Protein AF-A0A3P9JRF1-F1 (afdb_monomer_lite)

InterPro domains:
  IPR001190 SRCR domain [PS50287] (90-145)
  IPR003884 Factor I / membrane attack complex [SM00057] (33-102)
  IPR036772 SRCR-like domain superfamily [SSF56487] (98-136)
  IPR048719 Complement factor I, KAZAL domain [PF21287] (52-80)
  IPR048722 Complement factor I, FIMAC N-terminal domain [PF21286] (30-50)

Sequence (145 aa):
MSTRRTSSSLLLLFLLILCSGAVSQDDLLTRASCGRVFCSPWQRCIDGVCSCKPPYMCPRDGVKAVCTRNHKRYLSYCQVTHAVRTQGCVKKFSSSIDKQTGVVKLFLPDGGEGEELLVCHGQWNMAAANVACREEHNDPGLESM

Organism: Oryzias latipes (NCBI:txid8090)

Structure (mmCIF, N/CA/C/O backbone):
data_AF-A0A3P9JRF1-F1
#
_entry.id   AF-A0A3P9JRF1-F1
#
loop_
_atom_site.group_PDB
_atom_site.id
_atom_site.type_symbol
_atom_site.label_atom_id
_atom_site.label_alt_id
_atom_site.label_comp_id
_atom_site.label_asym_id
_atom_site.label_entity_id
_atom_site.label_seq_id
_atom_site.pdbx_PDB_ins_code
_atom_site.Cartn_x
_atom_site.Cartn_y
_atom_site.Cartn_z
_atom_site.occupancy
_atom_site.B_iso_or_equiv
_atom_site.auth_seq_id
_atom_site.auth_comp_id
_atom_site.auth_asym_id
_atom_site.auth_atom_id
_atom_site.pdbx_PDB_model_num
ATOM 1 N N . MET A 1 1 ? 30.480 -66.142 30.442 1.00 38.59 1 MET A N 1
ATOM 2 C CA . MET A 1 1 ? 29.793 -64.846 30.647 1.00 38.59 1 MET A CA 1
ATOM 3 C C . MET A 1 1 ? 30.809 -63.727 30.472 1.00 38.59 1 MET A C 1
ATOM 5 O O . MET A 1 1 ? 31.578 -63.469 31.383 1.00 38.59 1 MET A O 1
ATOM 9 N N . SER A 1 2 ? 30.887 -63.141 29.275 1.00 35.09 2 SER A N 1
ATOM 10 C CA . SER A 1 2 ? 31.774 -62.006 28.985 1.00 35.09 2 SER A CA 1
ATOM 11 C C . SER A 1 2 ? 30.920 -60.741 28.966 1.00 35.09 2 SER A C 1
ATOM 13 O O . SER A 1 2 ? 30.217 -60.457 27.997 1.00 35.09 2 SER A O 1
ATOM 15 N N . THR A 1 3 ? 30.886 -60.040 30.094 1.00 41.72 3 THR A N 1
ATOM 16 C CA . THR A 1 3 ? 30.187 -58.767 30.261 1.00 41.72 3 THR A CA 1
ATOM 17 C C . THR A 1 3 ? 30.979 -57.680 29.536 1.00 41.72 3 THR A C 1
ATOM 19 O O . THR A 1 3 ? 31.989 -57.181 30.031 1.00 41.72 3 THR A O 1
ATOM 22 N N . ARG A 1 4 ? 30.536 -57.318 28.324 1.00 52.19 4 ARG A N 1
ATOM 23 C CA . ARG A 1 4 ? 31.056 -56.157 27.590 1.00 52.19 4 ARG A CA 1
ATOM 24 C C . ARG A 1 4 ? 30.774 -54.895 28.410 1.00 52.19 4 ARG A C 1
ATOM 26 O O . ARG A 1 4 ? 29.639 -54.435 28.466 1.00 52.19 4 ARG A O 1
ATOM 33 N N . ARG A 1 5 ? 31.813 -54.330 29.036 1.00 51.53 5 ARG A N 1
ATOM 34 C CA . ARG A 1 5 ? 31.815 -52.949 29.541 1.00 51.53 5 ARG A CA 1
ATOM 35 C C . ARG A 1 5 ? 31.660 -52.016 28.342 1.00 51.53 5 ARG A C 1
ATOM 37 O O . ARG A 1 5 ? 32.636 -51.678 27.679 1.00 51.53 5 ARG A O 1
ATOM 44 N N . THR A 1 6 ? 30.429 -51.629 28.037 1.00 52.41 6 THR A N 1
ATOM 45 C CA . THR A 1 6 ? 30.151 -50.498 27.154 1.00 52.41 6 THR A CA 1
ATOM 46 C C . THR A 1 6 ? 30.734 -49.255 27.813 1.00 52.41 6 THR A C 1
ATOM 48 O O . THR A 1 6 ? 30.266 -48.807 28.857 1.00 52.41 6 THR A O 1
ATOM 51 N N . SER A 1 7 ? 31.835 -48.771 27.242 1.00 58.56 7 SER A N 1
ATOM 52 C CA . SER A 1 7 ? 32.550 -47.577 27.675 1.00 58.56 7 SER A CA 1
ATOM 53 C C . SER A 1 7 ? 31.580 -46.397 27.767 1.00 58.56 7 SER A C 1
ATOM 55 O O . SER A 1 7 ? 30.970 -46.018 26.768 1.00 58.56 7 SER A O 1
ATOM 57 N N . SER A 1 8 ? 31.452 -45.819 28.966 1.00 59.62 8 SER A N 1
ATOM 58 C CA . SER A 1 8 ? 30.669 -44.603 29.254 1.00 59.62 8 SER A CA 1
ATOM 59 C C . SER A 1 8 ? 30.972 -43.468 28.257 1.00 59.62 8 SER A C 1
ATOM 61 O O . SER A 1 8 ? 30.084 -42.715 27.864 1.00 59.62 8 SER A O 1
ATOM 63 N N . SER A 1 9 ? 32.206 -43.434 27.737 1.00 62.09 9 SER A N 1
ATOM 64 C CA . SER A 1 9 ? 32.653 -42.501 26.696 1.00 62.09 9 SER A CA 1
ATOM 65 C C . SER A 1 9 ? 31.906 -42.641 25.364 1.00 62.09 9 SER A C 1
ATOM 67 O O . SER A 1 9 ? 31.634 -41.639 24.713 1.00 62.09 9 SER A O 1
ATOM 69 N N . LEU A 1 10 ? 31.543 -43.862 24.950 1.00 64.50 10 LEU A N 1
ATOM 70 C CA . LEU A 1 10 ? 30.757 -44.069 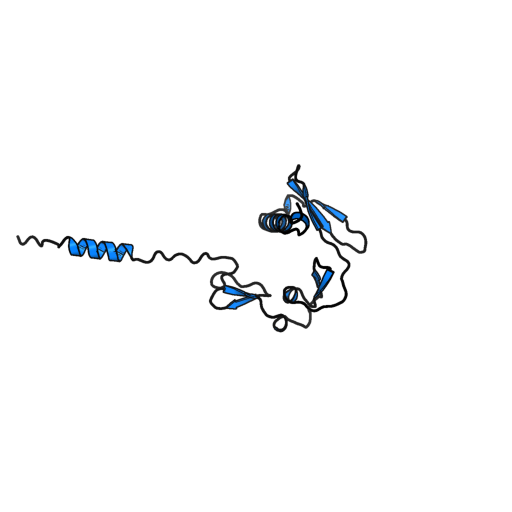23.728 1.00 64.50 10 LEU A CA 1
ATOM 71 C C . LEU A 1 10 ? 29.309 -43.598 23.908 1.00 64.50 10 LEU A C 1
ATOM 73 O O . LEU A 1 10 ? 28.747 -43.030 22.979 1.00 64.50 10 LEU A O 1
ATOM 77 N N . LEU A 1 11 ? 28.724 -43.773 25.098 1.00 66.88 11 LEU A N 1
ATOM 78 C CA . LEU A 1 11 ? 27.370 -43.293 25.395 1.00 66.88 11 LEU A CA 1
ATOM 79 C C . LEU A 1 11 ? 27.297 -41.755 25.370 1.00 66.88 11 LEU A C 1
ATOM 81 O O . LEU A 1 11 ? 26.358 -41.191 24.817 1.00 66.88 11 LEU A O 1
ATOM 85 N N . LEU A 1 12 ? 28.319 -41.087 25.918 1.00 64.88 12 LEU A N 1
ATOM 86 C CA . LEU A 1 12 ? 28.474 -39.628 25.887 1.00 64.88 12 LEU A CA 1
ATOM 87 C C . LEU A 1 12 ? 28.667 -39.089 24.462 1.00 64.88 12 LEU A C 1
ATOM 89 O O . LEU A 1 12 ? 28.042 -38.092 24.109 1.00 64.88 12 LEU A O 1
ATOM 93 N N . LEU A 1 13 ? 29.466 -39.759 23.622 1.00 67.19 13 LEU A N 1
ATOM 94 C CA . LEU A 1 13 ? 29.591 -39.391 22.206 1.00 67.19 13 LEU A CA 1
ATOM 95 C C . LEU A 1 13 ? 28.268 -39.563 21.444 1.00 67.19 13 LEU A C 1
ATOM 97 O O . LEU A 1 13 ? 27.895 -38.679 20.680 1.00 67.19 13 LEU A O 1
ATOM 101 N N . PHE A 1 14 ? 27.532 -40.656 21.671 1.00 66.94 14 PHE A N 1
ATOM 102 C CA . PHE A 1 14 ? 26.217 -40.860 21.053 1.00 66.94 14 PHE A CA 1
ATOM 103 C C . PHE A 1 14 ? 25.189 -39.802 21.495 1.00 66.94 14 PHE A C 1
ATOM 105 O O . PHE A 1 14 ? 24.427 -39.314 20.663 1.00 66.94 14 PHE A O 1
ATOM 112 N N . LEU A 1 15 ? 25.199 -39.393 22.769 1.00 63.72 15 LEU A N 1
ATOM 113 C CA . LEU A 1 15 ? 24.354 -38.305 23.281 1.00 63.72 15 LEU A CA 1
ATOM 114 C C . LEU A 1 15 ? 24.716 -36.942 22.670 1.00 63.72 15 LEU A C 1
ATOM 116 O O . LEU A 1 15 ? 23.818 -36.191 22.299 1.00 63.72 15 LEU A O 1
ATOM 120 N N . LEU A 1 16 ? 26.006 -36.632 22.496 1.00 65.31 16 LEU A N 1
ATOM 121 C CA . LEU A 1 16 ? 26.436 -35.395 21.831 1.00 65.31 16 LEU A CA 1
ATOM 122 C C . LEU A 1 16 ? 26.040 -35.362 20.349 1.00 65.31 16 LEU A C 1
ATOM 124 O O . LEU A 1 16 ? 25.642 -34.311 19.853 1.00 65.31 16 LEU A O 1
ATOM 128 N N . ILE A 1 17 ? 26.088 -36.498 19.647 1.00 65.94 17 ILE A N 1
ATOM 129 C CA . ILE A 1 17 ? 25.678 -36.581 18.236 1.00 65.94 17 ILE A CA 1
ATOM 130 C C . ILE A 1 17 ? 24.159 -36.379 18.091 1.00 65.94 17 ILE A C 1
ATOM 132 O O . ILE A 1 17 ? 23.727 -35.691 17.170 1.00 65.94 17 ILE A O 1
ATOM 136 N N . LEU A 1 18 ? 23.348 -36.899 19.020 1.00 60.31 18 LEU A N 1
ATOM 137 C CA . LEU A 1 18 ? 21.889 -36.712 19.016 1.00 60.31 18 LEU A CA 1
ATOM 138 C C . LEU A 1 18 ? 21.462 -35.285 19.409 1.00 60.31 18 LEU A C 1
ATOM 140 O O . LEU A 1 18 ? 20.513 -34.766 18.830 1.00 60.31 18 LEU A O 1
ATOM 144 N N . CYS A 1 19 ? 22.179 -34.621 20.323 1.00 59.59 19 CYS A N 1
ATOM 145 C CA . CYS A 1 19 ? 21.945 -33.206 20.658 1.00 59.59 19 CYS A CA 1
ATOM 146 C C . CYS A 1 19 ? 22.478 -32.226 19.597 1.00 59.59 19 CYS A C 1
ATOM 148 O O . CYS A 1 19 ? 22.089 -31.062 19.597 1.00 59.59 19 CYS A O 1
ATOM 150 N N . SER A 1 20 ? 23.365 -32.684 18.706 1.00 57.00 20 SER A N 1
ATOM 151 C CA . SER A 1 20 ? 23.853 -31.909 17.553 1.00 57.00 20 SER A CA 1
ATOM 152 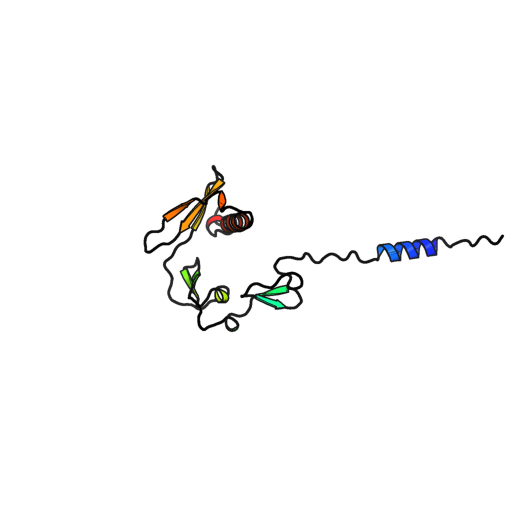C C . SER A 1 20 ? 22.991 -32.104 16.308 1.00 57.00 20 SER A C 1
ATOM 154 O O . SER A 1 20 ? 23.298 -31.534 15.260 1.00 57.00 20 SER A O 1
ATOM 156 N N . GLY A 1 21 ? 21.921 -32.905 16.406 1.00 55.81 21 GLY A N 1
ATOM 157 C CA . GLY A 1 21 ? 20.833 -32.860 15.445 1.00 55.81 21 GLY A CA 1
ATOM 158 C C . GLY A 1 21 ? 20.344 -31.424 15.413 1.00 55.81 21 GLY A C 1
ATOM 159 O O . GLY A 1 21 ? 19.735 -30.961 16.373 1.00 55.81 21 GLY A O 1
ATOM 160 N N . ALA A 1 22 ? 20.733 -30.711 14.358 1.00 53.59 22 ALA A N 1
ATOM 161 C CA . ALA A 1 22 ? 20.429 -29.314 14.161 1.00 53.59 22 ALA A CA 1
ATOM 162 C C . ALA A 1 22 ? 18.961 -29.089 14.519 1.00 53.59 22 ALA A C 1
ATOM 164 O O . ALA A 1 22 ? 18.069 -29.608 13.847 1.00 53.59 22 ALA A O 1
ATOM 165 N N . VAL A 1 23 ? 18.716 -28.313 15.578 1.00 51.97 23 VAL A N 1
ATOM 166 C CA . VAL A 1 23 ? 17.515 -27.491 15.627 1.00 51.97 23 VAL A CA 1
ATOM 167 C C . VAL A 1 23 ? 17.538 -26.754 14.296 1.00 51.97 23 VAL A C 1
ATOM 169 O O . VAL A 1 23 ? 18.369 -25.876 14.067 1.00 51.97 23 VAL A O 1
ATOM 172 N N . SER A 1 24 ? 16.722 -27.220 13.353 1.00 52.81 24 SER A N 1
ATOM 173 C CA . SER A 1 24 ? 16.353 -26.434 12.196 1.00 52.81 24 SER A CA 1
ATOM 174 C C . SER A 1 24 ? 15.609 -25.271 12.810 1.00 52.81 24 SER A C 1
ATOM 176 O O . SER A 1 24 ? 14.449 -25.388 13.192 1.00 52.81 24 SER A O 1
ATOM 178 N N . GLN A 1 25 ? 16.340 -24.194 13.067 1.00 48.94 25 GLN A N 1
ATOM 179 C CA . GLN A 1 25 ? 15.744 -22.901 13.270 1.00 48.94 25 GLN A CA 1
ATOM 180 C C . GLN A 1 25 ? 14.976 -22.680 11.979 1.00 48.94 25 GLN A C 1
ATOM 182 O O . GLN A 1 25 ? 15.580 -22.395 10.950 1.00 48.94 25 GLN A O 1
ATOM 187 N N . ASP A 1 26 ? 13.680 -22.993 12.007 1.00 52.38 26 ASP A N 1
ATOM 188 C CA . ASP A 1 26 ? 12.749 -22.588 10.977 1.00 52.38 26 ASP A CA 1
ATOM 189 C C . ASP A 1 26 ? 13.053 -21.107 10.771 1.00 52.38 26 ASP A C 1
ATOM 191 O O . ASP A 1 26 ? 12.806 -20.297 11.672 1.00 52.38 26 ASP A O 1
ATOM 195 N N . ASP A 1 27 ? 13.715 -20.767 9.660 1.00 63.72 27 ASP A N 1
ATOM 196 C CA . ASP A 1 27 ? 13.959 -19.381 9.281 1.00 63.72 27 ASP A CA 1
ATOM 197 C C . ASP A 1 27 ? 12.649 -18.649 9.531 1.00 63.72 27 ASP A C 1
ATOM 199 O O . ASP A 1 27 ? 11.618 -19.139 9.085 1.00 63.72 27 ASP A O 1
ATOM 203 N N . LEU A 1 28 ? 12.631 -17.555 10.298 1.00 71.19 28 LEU A N 1
ATOM 204 C CA . LEU A 1 28 ? 11.388 -16.856 10.641 1.00 71.19 28 LEU A CA 1
ATOM 205 C C . LEU A 1 28 ? 10.655 -16.469 9.344 1.00 71.19 28 LEU A C 1
ATOM 207 O O . LEU A 1 28 ? 10.936 -15.438 8.727 1.00 71.19 28 LEU A O 1
ATOM 211 N N . LEU A 1 29 ? 9.742 -17.335 8.894 1.00 79.81 29 LEU A N 1
ATOM 212 C CA . LEU A 1 29 ? 9.147 -17.258 7.569 1.00 79.81 29 LEU A CA 1
ATOM 213 C C . LEU A 1 29 ? 8.098 -16.157 7.604 1.00 79.81 29 LEU A C 1
ATOM 215 O O . LEU A 1 29 ? 6.994 -16.322 8.120 1.00 79.81 29 LEU A O 1
ATOM 219 N N . THR A 1 30 ? 8.450 -15.006 7.046 1.00 86.88 30 THR A N 1
ATOM 220 C CA . THR A 1 30 ? 7.540 -13.867 6.924 1.00 86.88 30 THR A CA 1
ATOM 221 C C . THR A 1 30 ? 6.949 -13.788 5.519 1.00 86.88 30 THR A C 1
ATOM 223 O O . THR A 1 30 ? 7.334 -14.522 4.607 1.00 86.88 30 THR A O 1
ATOM 226 N N . ARG A 1 31 ? 6.055 -12.816 5.295 1.00 84.88 31 ARG A N 1
ATOM 227 C CA . ARG A 1 31 ? 5.574 -12.455 3.950 1.00 84.88 31 ARG A CA 1
ATOM 228 C C . ARG A 1 31 ? 6.709 -12.083 2.980 1.00 84.88 31 ARG A C 1
ATOM 230 O O . ARG A 1 31 ? 6.491 -12.075 1.773 1.00 84.88 31 ARG A O 1
ATOM 237 N N . ALA A 1 32 ? 7.899 -11.761 3.487 1.00 87.56 32 ALA A N 1
ATOM 238 C CA . ALA A 1 32 ? 9.067 -11.490 2.663 1.00 87.56 32 ALA A CA 1
ATOM 239 C C . ALA A 1 32 ? 9.830 -12.760 2.244 1.00 87.56 32 ALA A C 1
ATOM 241 O O . ALA A 1 32 ? 10.738 -12.643 1.434 1.00 87.56 32 ALA A O 1
ATOM 242 N N . SER A 1 33 ? 9.495 -13.954 2.744 1.00 92.25 33 SER A N 1
ATOM 243 C CA . SER A 1 33 ? 10.158 -15.198 2.335 1.00 92.25 33 SER A CA 1
ATOM 244 C C . SER A 1 33 ? 9.512 -15.781 1.075 1.00 92.25 33 SER A C 1
ATOM 246 O O . SER A 1 33 ? 8.378 -16.273 1.109 1.00 92.25 33 SER A O 1
ATOM 248 N N . CYS A 1 34 ? 10.246 -15.763 -0.044 1.00 91.38 34 CYS A N 1
ATOM 249 C CA . CYS A 1 34 ? 9.751 -16.316 -1.309 1.00 91.38 34 CYS A CA 1
ATOM 250 C C . CYS A 1 34 ? 9.780 -17.846 -1.376 1.00 91.38 34 CYS A C 1
ATOM 252 O O . CYS A 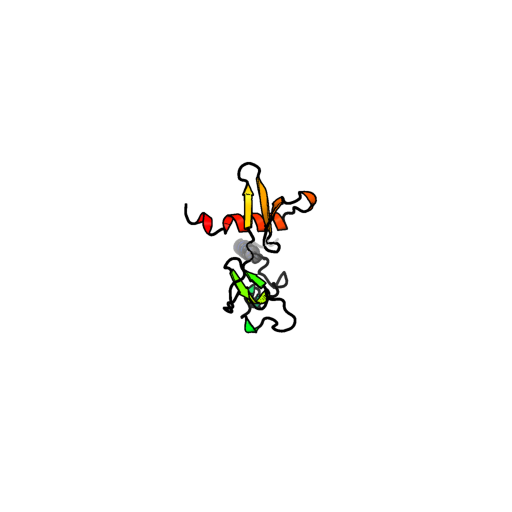1 34 ? 9.148 -18.419 -2.260 1.00 91.38 34 CYS A O 1
ATOM 254 N N . GLY A 1 35 ? 10.436 -18.512 -0.419 1.00 88.00 35 GLY A N 1
ATOM 255 C CA . GLY A 1 35 ? 10.326 -19.963 -0.246 1.00 88.00 35 GLY A CA 1
ATOM 256 C C . GLY A 1 35 ? 8.945 -20.412 0.248 1.00 88.00 35 GLY A C 1
ATOM 257 O O . GLY A 1 35 ? 8.610 -21.588 0.139 1.00 88.00 35 GLY A O 1
ATOM 258 N N . ARG A 1 36 ? 8.123 -19.484 0.769 1.00 88.75 36 ARG A N 1
ATOM 259 C CA . ARG A 1 36 ? 6.801 -19.783 1.340 1.00 88.75 36 ARG A CA 1
ATOM 260 C C . ARG A 1 36 ? 5.637 -19.127 0.604 1.00 88.75 36 ARG A C 1
ATOM 262 O O . ARG A 1 36 ? 4.596 -19.767 0.452 1.00 88.75 36 ARG A O 1
ATOM 269 N N . VAL A 1 37 ? 5.779 -17.864 0.201 1.00 92.50 37 VAL A N 1
ATOM 270 C CA . VAL A 1 37 ? 4.725 -17.084 -0.467 1.00 92.50 37 VAL A CA 1
ATOM 271 C C . VAL A 1 37 ? 5.274 -16.318 -1.663 1.00 92.50 37 VAL A C 1
ATOM 273 O O . VAL A 1 37 ? 6.431 -15.912 -1.681 1.00 92.50 37 VAL A O 1
ATOM 276 N N . PHE A 1 38 ? 4.435 -16.068 -2.666 1.00 94.81 38 PHE A N 1
ATOM 277 C CA . PHE A 1 38 ? 4.834 -15.219 -3.785 1.00 94.81 38 PHE A CA 1
ATOM 278 C C . PHE A 1 38 ? 5.068 -13.772 -3.332 1.00 94.81 38 PHE A C 1
ATOM 280 O O . PHE A 1 38 ? 4.276 -13.202 -2.576 1.00 94.81 38 PHE A O 1
ATOM 287 N N . CYS A 1 39 ? 6.143 -13.164 -3.838 1.00 93.12 39 CYS A N 1
ATOM 288 C CA . CYS A 1 39 ? 6.434 -11.755 -3.600 1.00 93.12 39 CYS A CA 1
ATOM 289 C C . CYS A 1 39 ? 5.350 -10.847 -4.193 1.00 93.12 39 CYS A C 1
ATOM 291 O O . CYS A 1 39 ? 4.720 -11.171 -5.202 1.00 93.12 39 CYS A O 1
ATOM 293 N N . SER A 1 40 ? 5.177 -9.664 -3.598 1.00 91.19 40 SER A N 1
ATOM 294 C CA . SER A 1 40 ? 4.253 -8.658 -4.130 1.00 91.19 40 SER A CA 1
ATOM 295 C C . SER A 1 40 ? 4.677 -8.212 -5.543 1.00 91.19 40 SER A C 1
ATOM 297 O O . SER A 1 40 ? 5.863 -8.273 -5.868 1.00 91.19 40 SER A O 1
ATOM 299 N N . PRO A 1 41 ? 3.763 -7.696 -6.387 1.00 88.75 41 PRO A N 1
ATOM 300 C CA . PRO A 1 41 ? 4.071 -7.351 -7.782 1.00 88.75 41 PRO A CA 1
ATOM 301 C C . PRO A 1 41 ? 5.272 -6.403 -7.982 1.00 88.75 41 PRO A C 1
ATOM 303 O O . PRO A 1 41 ? 6.019 -6.546 -8.954 1.00 88.75 41 PRO A O 1
ATOM 306 N N . TRP A 1 42 ? 5.499 -5.479 -7.041 1.00 88.50 42 TRP A N 1
ATOM 307 C CA . TRP A 1 42 ? 6.618 -4.519 -7.016 1.00 88.50 42 TRP A CA 1
ATOM 308 C C . TRP A 1 42 ? 7.925 -5.079 -6.420 1.00 88.50 42 TRP A C 1
ATOM 310 O O . TRP A 1 42 ? 8.903 -4.351 -6.258 1.00 88.50 42 TRP A O 1
ATOM 320 N N . GLN A 1 43 ? 7.967 -6.371 -6.093 1.00 91.75 43 GLN A N 1
ATOM 321 C CA . GLN A 1 43 ? 9.125 -7.066 -5.532 1.00 91.75 43 GLN A CA 1
ATOM 322 C C . GLN A 1 43 ? 9.548 -8.238 -6.425 1.00 91.75 43 GLN A C 1
ATOM 324 O O . GLN A 1 43 ? 8.757 -8.768 -7.208 1.00 91.75 43 GLN A O 1
ATOM 329 N N . ARG A 1 44 ? 10.814 -8.644 -6.316 1.00 92.38 44 ARG A N 1
ATOM 330 C CA . ARG A 1 44 ? 11.386 -9.856 -6.913 1.00 92.38 44 ARG A CA 1
ATOM 331 C C . ARG A 1 44 ? 12.044 -10.707 -5.828 1.00 92.38 44 ARG A C 1
ATOM 333 O O . ARG A 1 44 ? 12.525 -10.168 -4.838 1.00 92.38 44 ARG A O 1
ATOM 340 N N . CYS A 1 45 ? 12.068 -12.017 -6.032 1.00 95.12 45 CYS A N 1
ATOM 341 C CA . CYS A 1 45 ? 12.760 -12.954 -5.150 1.00 95.12 45 CYS A CA 1
ATOM 342 C C . CYS A 1 45 ? 14.266 -12.921 -5.452 1.00 95.12 45 CYS A C 1
ATOM 344 O O . CYS A 1 45 ? 14.661 -13.040 -6.613 1.00 95.12 45 CYS A O 1
ATOM 346 N N . ILE A 1 46 ? 15.082 -12.714 -4.423 1.00 94.69 46 ILE A N 1
ATOM 347 C CA . ILE A 1 46 ? 16.546 -12.759 -4.467 1.00 94.69 46 ILE A CA 1
ATOM 348 C C . ILE A 1 46 ? 16.976 -13.541 -3.232 1.00 94.69 46 ILE A C 1
ATOM 350 O O . ILE A 1 46 ? 16.598 -13.162 -2.128 1.00 94.69 46 ILE A O 1
ATOM 354 N N . ASP A 1 47 ? 17.703 -14.640 -3.420 1.00 92.88 47 ASP A N 1
ATOM 355 C CA . ASP A 1 47 ? 18.259 -15.447 -2.325 1.00 92.88 47 ASP A CA 1
ATOM 356 C C . ASP A 1 47 ? 17.228 -15.827 -1.241 1.00 92.88 47 ASP A C 1
ATOM 358 O O . ASP A 1 47 ? 17.485 -15.745 -0.046 1.00 92.88 47 ASP A O 1
ATOM 362 N N . GLY A 1 48 ? 16.011 -16.203 -1.655 1.00 90.88 48 GLY A N 1
ATOM 363 C CA . GLY A 1 48 ? 14.942 -16.607 -0.731 1.00 90.88 48 GLY A CA 1
ATOM 364 C C . GLY A 1 48 ? 14.162 -15.453 -0.082 1.00 90.88 48 GLY A C 1
ATOM 365 O O . GLY A 1 48 ? 13.171 -15.707 0.607 1.00 90.88 48 GLY A O 1
ATOM 366 N N . VAL A 1 49 ? 14.513 -14.193 -0.373 1.00 93.19 49 VAL A N 1
ATOM 367 C CA . VAL A 1 49 ? 13.869 -12.994 0.186 1.00 93.19 49 VAL A CA 1
ATOM 368 C C . VAL A 1 49 ? 13.286 -12.084 -0.906 1.00 93.19 49 VAL A C 1
ATOM 370 O O . VAL A 1 49 ? 13.863 -11.860 -1.969 1.00 93.19 49 VAL A O 1
ATOM 373 N N . CYS A 1 50 ? 12.110 -11.518 -0.650 1.00 93.31 50 CYS A N 1
ATOM 374 C CA . CYS A 1 50 ? 11.445 -10.548 -1.510 1.00 93.31 50 CYS A CA 1
ATOM 375 C C . CYS A 1 50 ? 12.083 -9.160 -1.371 1.00 93.31 50 CYS A C 1
ATOM 377 O O . CYS A 1 50 ? 11.898 -8.474 -0.367 1.00 93.31 50 CYS A O 1
ATOM 379 N N . SER A 1 51 ? 12.761 -8.709 -2.423 1.00 91.75 51 SER A N 1
ATOM 380 C CA . SER A 1 51 ? 13.400 -7.394 -2.513 1.00 91.75 51 SER A CA 1
ATOM 381 C C . SER A 1 51 ? 12.712 -6.498 -3.548 1.00 91.75 51 SER A C 1
ATOM 383 O O . SER A 1 51 ? 12.095 -6.986 -4.495 1.00 91.75 51 SER A O 1
ATOM 385 N N . CYS A 1 52 ? 12.776 -5.177 -3.376 1.00 89.81 52 CYS A N 1
ATOM 386 C CA . CYS A 1 52 ? 12.111 -4.214 -4.260 1.00 89.81 52 CYS A CA 1
ATOM 387 C C . CYS A 1 52 ? 12.671 -4.261 -5.692 1.00 89.81 52 CYS A C 1
ATOM 389 O O . CYS A 1 52 ? 13.883 -4.327 -5.910 1.00 89.81 52 CYS A O 1
ATOM 391 N N . LYS A 1 53 ? 11.782 -4.200 -6.690 1.00 89.38 53 LYS A N 1
ATOM 392 C CA . LYS A 1 53 ? 12.173 -4.061 -8.097 1.00 89.38 53 LYS A CA 1
ATOM 393 C C . LYS A 1 53 ? 12.507 -2.601 -8.417 1.00 89.38 53 LYS A C 1
ATOM 395 O O . LYS A 1 53 ? 11.747 -1.719 -8.024 1.00 89.38 53 LYS A O 1
ATOM 400 N N . PRO A 1 54 ? 13.549 -2.334 -9.221 1.00 87.50 54 PRO A N 1
ATOM 401 C CA . PRO A 1 54 ? 13.745 -1.025 -9.831 1.00 87.50 54 PRO A CA 1
ATOM 402 C C . PRO A 1 54 ? 12.530 -0.587 -10.676 1.00 87.50 54 PRO A C 1
ATOM 404 O O . PRO A 1 54 ? 11.896 -1.430 -11.317 1.00 87.50 54 PRO A O 1
ATOM 407 N N . PRO A 1 55 ? 12.231 0.723 -10.777 1.00 84.25 55 PRO A N 1
ATOM 408 C CA . PRO A 1 55 ? 11.013 1.228 -11.429 1.00 84.25 55 PRO A CA 1
ATOM 409 C C . PRO A 1 55 ? 10.884 0.866 -12.910 1.00 84.25 55 PRO A C 1
ATOM 411 O O . PRO A 1 55 ? 9.773 0.726 -13.422 1.00 84.25 55 PRO A O 1
ATOM 414 N N . TYR A 1 56 ? 12.005 0.720 -13.618 1.00 86.12 56 TYR A N 1
ATOM 415 C CA . TYR A 1 56 ? 12.009 0.357 -15.036 1.00 86.12 56 TYR A CA 1
ATOM 416 C C . TYR A 1 56 ? 11.582 -1.097 -15.286 1.00 86.12 56 TYR A C 1
ATOM 418 O O . TYR A 1 56 ? 11.264 -1.429 -16.421 1.00 86.12 56 TYR A O 1
ATOM 426 N N . MET A 1 57 ? 11.548 -1.944 -14.249 1.00 88.38 57 MET A N 1
ATOM 427 C CA . MET A 1 57 ? 11.054 -3.324 -14.329 1.00 88.38 57 MET A CA 1
ATOM 428 C C . MET A 1 57 ? 9.538 -3.433 -14.093 1.00 88.38 57 MET A C 1
ATOM 430 O O . MET A 1 57 ? 8.991 -4.534 -14.117 1.00 88.38 57 MET A O 1
ATOM 434 N N . CYS A 1 58 ? 8.853 -2.318 -13.827 1.00 87.50 58 CYS A N 1
ATOM 435 C CA . CYS A 1 58 ? 7.397 -2.286 -13.738 1.00 87.50 58 CYS A CA 1
ATOM 436 C C . CYS A 1 58 ? 6.761 -2.102 -15.129 1.00 87.50 58 CYS A C 1
ATOM 438 O O . CYS A 1 58 ? 7.334 -1.398 -15.966 1.00 87.50 58 CYS A O 1
ATOM 440 N N . PRO A 1 59 ? 5.553 -2.651 -15.364 1.00 87.75 59 PRO A N 1
ATOM 441 C CA . PRO A 1 59 ? 4.805 -2.420 -16.598 1.00 87.75 59 PRO A CA 1
ATOM 442 C C . PRO A 1 59 ? 4.566 -0.927 -16.858 1.00 87.75 59 PRO A C 1
ATOM 444 O O . PRO A 1 59 ? 4.269 -0.172 -15.924 1.00 87.75 59 PRO A O 1
ATOM 447 N N . ARG A 1 60 ? 4.695 -0.517 -18.126 1.00 84.19 60 ARG A N 1
ATOM 448 C CA . ARG A 1 60 ? 4.487 0.870 -18.576 1.00 84.19 60 ARG A CA 1
ATOM 449 C C . ARG A 1 60 ? 3.174 1.081 -19.321 1.00 84.19 60 ARG A C 1
ATOM 451 O O . ARG A 1 60 ? 2.594 2.155 -19.197 1.00 84.19 60 ARG A O 1
ATOM 458 N N . ASP A 1 61 ? 2.705 0.066 -20.035 1.00 87.19 61 ASP A N 1
ATOM 459 C CA . ASP A 1 61 ? 1.511 0.155 -20.871 1.00 87.19 61 ASP A CA 1
ATOM 460 C C . ASP A 1 61 ? 0.291 -0.435 -20.155 1.00 87.19 61 ASP A C 1
ATOM 462 O O . ASP A 1 61 ? 0.411 -1.364 -19.355 1.00 87.19 61 ASP A O 1
ATOM 466 N N . GLY A 1 62 ? -0.893 0.130 -20.414 1.00 85.62 62 GLY A N 1
ATOM 467 C CA . GLY A 1 62 ? -2.157 -0.338 -19.829 1.00 85.62 62 GLY A CA 1
ATOM 468 C C . GLY A 1 62 ? -2.314 -0.094 -18.320 1.00 85.62 62 GLY A C 1
ATOM 469 O O . GLY A 1 62 ? -3.201 -0.670 -17.695 1.00 85.62 62 GLY A O 1
ATOM 470 N N . VAL A 1 63 ? -1.469 0.745 -17.713 1.00 87.19 63 VAL A N 1
ATOM 471 C CA . VAL A 1 63 ? -1.487 1.034 -16.270 1.00 87.19 63 VAL A CA 1
ATOM 472 C C . VAL A 1 63 ? -2.151 2.374 -15.952 1.00 87.19 63 VAL A C 1
ATOM 474 O O . VAL A 1 63 ? -2.020 3.351 -16.687 1.00 87.19 63 VAL A O 1
ATOM 477 N N . LYS A 1 64 ? -2.858 2.436 -14.817 1.00 87.00 64 LYS A N 1
ATOM 478 C CA . LYS A 1 64 ? -3.483 3.666 -14.315 1.00 87.00 64 LYS A CA 1
ATOM 479 C C . LYS A 1 64 ? -2.514 4.433 -13.416 1.00 87.00 64 LYS A C 1
ATOM 481 O O . LYS A 1 64 ? -1.973 3.870 -12.463 1.00 87.00 64 LYS A O 1
ATOM 486 N N . ALA A 1 65 ? -2.372 5.730 -13.681 1.00 85.81 65 ALA A N 1
ATOM 487 C CA . ALA A 1 65 ? -1.613 6.634 -12.826 1.00 85.81 65 ALA A CA 1
ATOM 488 C C . ALA A 1 65 ? -2.215 6.716 -11.418 1.00 85.81 65 ALA A C 1
ATOM 490 O O . ALA A 1 65 ? -3.437 6.740 -11.249 1.00 85.81 65 ALA A O 1
ATOM 491 N N . VAL A 1 66 ? -1.348 6.806 -10.413 1.00 85.44 66 VAL A N 1
ATOM 492 C CA . VAL A 1 66 ? -1.731 6.827 -8.996 1.00 85.44 66 VAL A CA 1
ATOM 493 C C . VAL A 1 66 ? -1.158 8.048 -8.282 1.00 85.44 66 VAL A C 1
ATOM 495 O O . VAL A 1 66 ? -0.164 8.633 -8.713 1.00 85.44 66 VAL A O 1
ATOM 498 N N . CYS A 1 67 ? -1.807 8.428 -7.186 1.00 82.88 67 CYS A N 1
ATOM 499 C CA . CYS A 1 67 ? -1.424 9.530 -6.310 1.00 82.88 67 CYS A CA 1
ATOM 500 C C . CYS A 1 67 ? -0.935 8.970 -4.972 1.00 82.88 67 CYS A C 1
ATOM 502 O O . CYS A 1 67 ? -1.506 8.003 -4.470 1.00 82.88 67 CYS A O 1
ATOM 504 N N . THR A 1 68 ? 0.101 9.573 -4.394 1.00 81.62 68 THR A N 1
ATOM 505 C CA . THR A 1 68 ? 0.569 9.250 -3.042 1.00 81.62 68 THR A CA 1
ATOM 506 C C . THR A 1 68 ? 0.193 10.337 -2.048 1.00 81.62 68 THR A C 1
ATOM 508 O O . THR A 1 68 ? -0.108 11.467 -2.428 1.00 81.62 68 THR A O 1
ATOM 511 N N . ARG A 1 69 ? 0.300 10.013 -0.754 1.00 77.38 69 ARG A N 1
ATOM 512 C CA . ARG A 1 69 ? 0.038 10.940 0.357 1.00 77.38 69 ARG A CA 1
ATOM 513 C C . ARG A 1 69 ? 0.863 12.230 0.294 1.00 77.38 69 ARG A C 1
ATOM 515 O O . ARG A 1 69 ? 0.391 13.284 0.691 1.00 77.38 69 ARG A O 1
ATOM 522 N N . ASN A 1 70 ? 2.059 12.172 -0.292 1.00 76.81 70 ASN A N 1
ATOM 523 C CA . ASN A 1 70 ? 2.941 13.331 -0.465 1.00 76.81 70 ASN A CA 1
ATOM 524 C C . ASN A 1 70 ? 2.587 14.176 -1.701 1.00 76.81 70 ASN A C 1
ATOM 526 O O . ASN A 1 70 ? 3.449 14.879 -2.227 1.00 76.81 70 ASN A O 1
ATOM 530 N N . HIS A 1 71 ? 1.354 14.056 -2.202 1.00 78.00 71 HIS A N 1
ATOM 531 C CA . HIS A 1 71 ? 0.850 14.717 -3.407 1.00 78.00 71 HIS A CA 1
ATOM 532 C C . HIS A 1 71 ? 1.691 14.421 -4.657 1.00 78.00 71 HIS A C 1
ATOM 534 O O . HIS A 1 71 ? 1.694 15.197 -5.610 1.00 78.00 71 HIS A O 1
ATOM 540 N N . LYS A 1 72 ? 2.419 13.296 -4.674 1.00 79.44 72 LYS A N 1
ATOM 541 C CA . LYS A 1 72 ? 3.243 12.890 -5.818 1.00 79.44 72 LYS A CA 1
ATOM 542 C C . LYS A 1 72 ? 2.458 11.936 -6.699 1.00 79.44 72 LYS A C 1
ATOM 544 O O . LYS A 1 72 ? 1.862 10.972 -6.215 1.00 79.44 72 LYS A O 1
ATOM 549 N N . ARG A 1 73 ? 2.507 12.182 -8.003 1.00 80.81 73 ARG A N 1
ATOM 550 C CA . ARG A 1 73 ? 1.881 11.328 -9.006 1.00 80.81 73 ARG A CA 1
ATOM 551 C C . ARG A 1 73 ? 2.903 10.378 -9.623 1.00 80.81 73 ARG A C 1
ATOM 553 O O . ARG A 1 73 ? 3.990 10.797 -10.008 1.00 80.81 73 ARG A O 1
ATOM 560 N N . TYR A 1 74 ? 2.520 9.111 -9.735 1.00 81.62 74 TYR A N 1
ATOM 561 C CA . TYR A 1 74 ? 3.315 8.041 -10.334 1.00 81.62 74 TYR A CA 1
ATOM 562 C C . TYR A 1 74 ? 2.565 7.438 -11.519 1.00 81.62 74 TYR A C 1
ATOM 564 O O . TYR A 1 74 ? 1.331 7.437 -11.547 1.00 81.62 74 TYR A O 1
ATOM 572 N N . LEU A 1 75 ? 3.310 6.902 -12.488 1.00 83.62 75 LEU A N 1
ATOM 573 C CA . LEU A 1 75 ? 2.736 6.272 -13.680 1.00 83.62 75 LEU A CA 1
ATOM 574 C C . LEU A 1 75 ? 1.892 5.041 -13.322 1.00 83.62 75 LEU A C 1
ATOM 576 O O . LEU A 1 75 ? 0.866 4.803 -13.949 1.00 83.62 75 LEU A O 1
ATOM 580 N N . SER A 1 76 ? 2.301 4.273 -12.309 1.00 86.19 76 SER A N 1
ATOM 581 C CA . SER A 1 76 ? 1.574 3.088 -11.853 1.00 86.19 76 SER A CA 1
ATOM 582 C C . SER A 1 76 ? 1.821 2.788 -10.378 1.00 86.19 76 SER A C 1
ATOM 584 O O . SER A 1 76 ? 2.804 3.245 -9.793 1.00 86.19 76 SER A O 1
ATOM 586 N N . TYR A 1 77 ? 0.947 1.968 -9.784 1.00 85.56 77 TYR A N 1
ATOM 587 C CA . TYR A 1 77 ? 1.083 1.510 -8.397 1.00 85.56 77 TYR A CA 1
ATOM 588 C C . TYR A 1 77 ? 2.399 0.757 -8.141 1.00 85.56 77 TYR A C 1
ATOM 590 O O . TYR A 1 77 ? 3.019 0.932 -7.098 1.00 85.56 77 TYR A O 1
ATOM 598 N N . CYS A 1 78 ? 2.881 -0.014 -9.123 1.00 85.81 78 CYS A N 1
ATOM 599 C CA . CYS A 1 78 ? 4.150 -0.744 -9.026 1.00 85.81 78 CYS A CA 1
ATOM 600 C C . CYS A 1 78 ? 5.354 0.192 -8.827 1.00 85.81 78 CYS A C 1
ATOM 602 O O . CYS A 1 78 ? 6.314 -0.172 -8.157 1.00 85.81 78 CYS A O 1
ATOM 604 N N . GLN A 1 79 ? 5.291 1.406 -9.382 1.00 82.38 79 GLN A N 1
ATOM 605 C CA . GLN A 1 79 ? 6.380 2.378 -9.329 1.00 82.38 79 GLN A CA 1
ATOM 606 C C . GLN A 1 79 ? 6.302 3.323 -8.130 1.00 82.38 79 GLN A C 1
ATOM 608 O O . GLN A 1 79 ? 7.193 4.148 -7.970 1.00 82.38 79 GLN A O 1
ATOM 613 N N . VAL A 1 80 ? 5.281 3.230 -7.271 1.00 76.38 80 VAL A N 1
ATOM 614 C CA . VAL A 1 80 ? 5.114 4.137 -6.116 1.00 76.38 80 VAL A CA 1
ATOM 615 C C . VAL A 1 80 ? 6.336 4.129 -5.187 1.00 76.38 80 VAL A C 1
ATOM 617 O O . VAL A 1 80 ? 6.641 5.136 -4.549 1.00 76.38 80 VAL A O 1
ATOM 620 N N . THR A 1 81 ? 7.099 3.036 -5.181 1.00 65.19 81 THR A N 1
ATOM 621 C CA . THR A 1 81 ? 8.349 2.891 -4.426 1.00 65.19 81 THR A CA 1
ATOM 622 C C . THR A 1 81 ? 9.537 3.661 -5.017 1.00 65.19 81 THR A C 1
ATOM 624 O O . THR A 1 81 ? 10.540 3.840 -4.331 1.00 65.19 81 THR A O 1
ATOM 627 N N . HIS A 1 82 ? 9.452 4.157 -6.257 1.00 57.50 82 HIS A N 1
ATOM 628 C CA . HIS A 1 82 ? 10.569 4.784 -6.962 1.00 57.50 82 HIS A CA 1
ATOM 629 C C . HIS A 1 82 ? 10.111 5.967 -7.841 1.00 57.50 82 HIS A C 1
ATOM 631 O O . HIS A 1 82 ? 9.360 5.826 -8.801 1.00 57.50 82 HIS A O 1
ATOM 637 N N . ALA A 1 83 ? 10.550 7.171 -7.472 1.00 52.84 83 ALA A N 1
ATOM 638 C CA . ALA A 1 83 ? 9.995 8.449 -7.920 1.00 52.84 83 ALA A CA 1
ATOM 639 C C . ALA A 1 83 ? 10.131 8.748 -9.427 1.00 52.84 83 ALA A C 1
ATOM 641 O O . ALA A 1 83 ? 11.236 8.804 -9.960 1.00 52.84 83 ALA A O 1
ATOM 642 N N . VAL A 1 84 ? 9.011 9.112 -10.061 1.00 50.44 84 VAL A N 1
ATOM 643 C CA . VAL A 1 84 ? 8.964 10.012 -11.226 1.00 50.44 84 VAL A CA 1
ATOM 644 C C . VAL A 1 84 ? 8.242 11.281 -10.777 1.00 50.44 84 VAL A C 1
ATOM 646 O O . VAL A 1 84 ? 7.139 11.220 -10.242 1.00 50.44 84 VAL A O 1
ATOM 649 N N . ARG A 1 85 ? 8.884 12.444 -10.9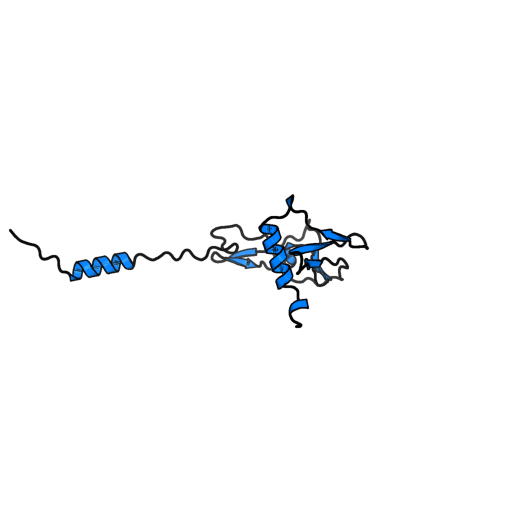30 1.00 52.59 85 ARG A N 1
ATOM 650 C CA . ARG A 1 85 ? 8.306 13.740 -10.549 1.00 52.59 85 ARG A CA 1
ATOM 651 C C . ARG A 1 85 ? 7.368 14.220 -11.655 1.00 52.59 85 ARG A C 1
ATOM 653 O O . ARG A 1 85 ? 7.833 14.680 -12.690 1.00 52.59 85 ARG A O 1
ATOM 660 N N . THR A 1 86 ? 6.064 14.146 -11.423 1.00 54.31 86 THR A N 1
ATOM 661 C CA . THR A 1 86 ? 5.061 14.860 -12.230 1.00 54.31 86 THR A CA 1
ATOM 662 C C . THR A 1 86 ? 4.165 15.695 -11.319 1.00 54.31 86 THR A C 1
ATOM 664 O O . THR A 1 86 ? 4.125 15.449 -10.111 1.00 54.31 86 THR A O 1
ATOM 667 N N . GLN A 1 87 ? 3.534 16.729 -11.889 1.00 58.09 87 GLN A N 1
ATOM 668 C CA . GLN A 1 87 ? 2.717 17.722 -11.178 1.00 58.09 87 GLN A CA 1
ATOM 669 C C . GLN A 1 87 ? 1.715 17.079 -10.204 1.00 58.09 87 GLN A C 1
ATOM 671 O O . GLN A 1 87 ? 1.200 15.983 -10.446 1.00 58.09 87 GLN A O 1
ATOM 676 N N . GLY A 1 88 ? 1.494 17.774 -9.085 1.00 62.16 88 GLY A N 1
ATOM 677 C CA . GLY A 1 88 ? 0.858 17.225 -7.894 1.00 62.16 88 GLY A CA 1
ATOM 678 C C . GLY A 1 88 ? -0.598 16.794 -8.074 1.00 62.16 88 GLY A C 1
ATOM 679 O O . GLY A 1 88 ? -1.307 17.251 -8.966 1.00 62.16 88 GLY A O 1
ATOM 680 N N . CYS A 1 89 ? -1.040 15.888 -7.206 1.00 73.31 89 CYS A N 1
ATOM 681 C CA . CYS A 1 89 ? -2.424 15.423 -7.119 1.00 73.31 89 CYS A CA 1
ATOM 682 C C . CYS A 1 89 ? -3.104 15.991 -5.863 1.00 73.31 89 CYS A C 1
ATOM 684 O O . CYS A 1 89 ? -2.470 16.078 -4.821 1.00 73.31 89 CYS A O 1
ATOM 686 N N . VAL A 1 90 ? -4.388 16.363 -5.958 1.00 66.19 90 VAL A N 1
ATOM 687 C CA . VAL A 1 90 ? -5.114 17.161 -4.934 1.00 66.19 90 VAL A CA 1
ATOM 688 C C . VAL A 1 90 ? -6.030 16.302 -4.037 1.00 66.19 90 VAL A C 1
ATOM 690 O O . VAL A 1 90 ? -6.849 16.810 -3.284 1.00 66.19 90 VAL A O 1
ATOM 693 N N . LYS A 1 91 ? -5.928 14.970 -4.097 1.00 68.94 91 LYS A N 1
ATOM 694 C CA . LYS A 1 91 ? -6.823 14.071 -3.350 1.00 68.94 91 LYS A CA 1
ATOM 695 C C . LYS A 1 91 ? -6.204 13.677 -2.008 1.00 68.94 91 LYS A C 1
ATOM 697 O O . LYS A 1 91 ? -5.238 12.917 -1.989 1.00 68.94 91 LYS A O 1
ATOM 702 N N . LYS A 1 92 ? -6.767 14.178 -0.903 1.00 73.19 92 LYS A N 1
ATOM 703 C CA . LYS A 1 92 ? -6.323 13.878 0.467 1.00 73.19 92 LYS A CA 1
ATOM 704 C C . LYS A 1 92 ? -7.158 12.739 1.054 1.00 73.19 92 LYS A C 1
ATOM 706 O O . LYS A 1 92 ? -8.364 12.876 1.192 1.00 73.19 92 LYS A O 1
ATOM 711 N N . PHE A 1 93 ? -6.506 11.629 1.377 1.00 84.94 93 PHE A N 1
ATOM 712 C CA . PHE A 1 93 ? -7.052 10.569 2.225 1.00 84.94 93 PHE A CA 1
ATOM 713 C C . PHE A 1 93 ? -6.471 10.735 3.630 1.00 84.94 93 PHE A C 1
ATOM 715 O O . PHE A 1 93 ? -5.275 11.013 3.760 1.00 84.94 93 PHE A O 1
ATOM 722 N N . SER A 1 94 ? -7.284 10.541 4.663 1.00 84.75 94 SER A N 1
ATOM 723 C CA . SER A 1 94 ? -6.800 10.416 6.040 1.00 84.75 94 SER A CA 1
ATOM 724 C C . SER A 1 94 ? -7.599 9.373 6.803 1.00 84.75 94 SER A C 1
ATOM 726 O O . SER A 1 94 ? -8.781 9.173 6.542 1.00 84.75 94 SER A O 1
ATOM 728 N N . SER A 1 95 ? -6.951 8.728 7.761 1.00 87.75 95 SER A N 1
ATOM 729 C CA . SER A 1 95 ? -7.580 7.816 8.709 1.00 87.75 95 SER A CA 1
ATOM 730 C C . SER A 1 95 ? -7.185 8.225 10.115 1.00 87.75 95 SER A C 1
ATOM 732 O O . SER A 1 95 ? -6.042 8.624 10.322 1.00 87.75 95 SER A O 1
ATOM 734 N N . SER A 1 96 ? -8.100 8.104 11.066 1.00 89.06 96 SER A N 1
ATOM 735 C CA . SER A 1 96 ? -7.812 8.327 12.479 1.00 89.06 96 SER A CA 1
ATOM 736 C C . SER A 1 96 ? -8.593 7.352 13.345 1.00 89.06 96 SER A C 1
ATOM 738 O O . SER A 1 96 ? -9.677 6.886 12.974 1.00 89.06 96 SER A O 1
ATOM 740 N N . ILE A 1 97 ? -8.028 7.028 14.504 1.00 90.12 97 ILE A N 1
ATOM 741 C CA . ILE A 1 97 ? -8.693 6.205 15.510 1.00 90.12 97 ILE A CA 1
ATOM 742 C C . ILE A 1 97 ? -9.086 7.100 16.682 1.00 90.12 97 ILE A C 1
ATOM 744 O O . ILE A 1 97 ? -8.257 7.761 17.306 1.00 90.12 97 ILE A O 1
ATOM 748 N N . ASP A 1 98 ? -10.377 7.128 16.993 1.00 89.00 98 ASP A N 1
ATOM 749 C CA . ASP A 1 98 ? -10.883 7.863 18.142 1.00 89.00 98 ASP A CA 1
ATOM 750 C C . ASP A 1 98 ? -10.383 7.208 19.443 1.00 89.00 98 ASP A C 1
ATOM 752 O O . ASP A 1 98 ? -10.721 6.065 19.746 1.00 89.00 98 ASP A O 1
ATOM 756 N N . LYS A 1 99 ? -9.564 7.924 20.224 1.00 87.38 99 LYS A N 1
ATOM 757 C CA . LYS A 1 99 ? -8.904 7.369 21.422 1.00 87.38 99 LYS A CA 1
ATOM 758 C C . LYS A 1 99 ? -9.869 6.994 22.550 1.00 87.38 99 LYS A C 1
ATOM 760 O O . LYS A 1 99 ? -9.489 6.226 23.427 1.00 87.38 99 LYS A O 1
ATOM 765 N N . GLN A 1 100 ? -11.080 7.551 22.562 1.00 88.56 100 GLN A N 1
ATOM 766 C CA . GLN A 1 100 ? -12.060 7.302 23.622 1.00 88.56 100 GLN A CA 1
ATOM 767 C C . GLN A 1 100 ? -12.960 6.118 23.282 1.00 88.56 100 GLN A C 1
ATOM 769 O O . GLN A 1 100 ? -13.273 5.304 24.146 1.00 88.56 100 GLN A O 1
ATOM 774 N N . THR A 1 101 ? -13.375 6.024 22.020 1.00 89.56 101 THR A N 1
ATOM 775 C CA . THR A 1 101 ? -14.346 5.019 21.566 1.00 89.56 101 THR A CA 1
ATOM 776 C C . THR A 1 101 ? -13.704 3.845 20.829 1.00 89.56 101 THR A C 1
ATOM 778 O O . THR A 1 101 ? -14.333 2.801 20.675 1.00 89.56 101 THR A O 1
ATOM 781 N N . GLY A 1 102 ? -12.461 3.992 20.363 1.00 86.38 102 GLY A N 1
ATOM 782 C CA . GLY A 1 102 ? -11.762 3.013 19.528 1.00 86.38 102 GLY A CA 1
ATOM 783 C C . GLY A 1 102 ? -12.301 2.921 18.096 1.00 86.38 102 GLY A C 1
ATOM 784 O O . GLY A 1 102 ? -11.920 2.016 17.354 1.00 86.38 102 GLY A O 1
ATOM 785 N N . VAL A 1 103 ? -13.203 3.824 17.699 1.00 91.06 103 VAL A N 1
ATOM 786 C CA . VAL A 1 103 ? -13.841 3.801 16.380 1.00 91.06 103 VAL A CA 1
ATOM 787 C C . VAL A 1 103 ? -12.906 4.394 15.327 1.00 91.06 103 VAL A C 1
ATOM 789 O O . VAL A 1 103 ? -12.302 5.447 15.530 1.00 91.06 103 VAL A O 1
ATOM 792 N N . VAL A 1 104 ? -12.814 3.722 14.178 1.00 92.00 104 VAL A N 1
ATOM 793 C CA . VAL A 1 104 ? -11.999 4.155 13.037 1.00 92.00 104 VAL A CA 1
ATOM 794 C C . VAL A 1 104 ? -12.802 5.094 12.139 1.00 92.00 104 VAL A C 1
ATOM 796 O O . VAL A 1 104 ? -13.875 4.724 11.653 1.00 92.00 104 VAL A O 1
ATOM 799 N N . LYS A 1 105 ? -12.252 6.286 11.898 1.00 91.25 105 LYS A N 1
ATOM 800 C CA . LYS A 1 105 ? -12.786 7.320 11.005 1.00 91.25 105 LYS A CA 1
ATOM 801 C C . LYS A 1 105 ? -11.921 7.409 9.751 1.00 91.25 105 LYS A C 1
ATOM 803 O O . LYS A 1 105 ? -10.691 7.397 9.832 1.00 91.25 105 LYS A O 1
ATOM 808 N N . LEU A 1 106 ? -12.559 7.488 8.590 1.00 90.25 106 LEU A N 1
ATOM 809 C CA . LEU A 1 106 ? -11.909 7.602 7.286 1.00 90.25 106 LEU A CA 1
ATOM 810 C C . LEU A 1 106 ? -12.387 8.867 6.589 1.00 90.25 106 LEU A C 1
ATOM 812 O O . LEU A 1 106 ? -13.579 9.128 6.551 1.00 90.25 106 LEU A O 1
ATOM 816 N N . PHE A 1 107 ? -11.472 9.603 5.975 1.00 88.62 107 PHE A N 1
ATOM 817 C CA . PHE A 1 107 ? -11.789 10.692 5.063 1.00 88.62 107 PHE A CA 1
ATOM 818 C C . PHE A 1 107 ? -11.449 10.260 3.638 1.00 88.62 107 PHE A C 1
ATOM 820 O O . PHE A 1 107 ? -10.273 10.043 3.313 1.00 88.62 107 PHE A O 1
ATOM 827 N N . LEU A 1 108 ? -12.470 10.102 2.794 1.00 85.94 108 LEU A N 1
ATOM 828 C CA . LEU A 1 108 ? -12.303 9.700 1.398 1.00 85.94 108 LEU A CA 1
ATOM 829 C C . LEU A 1 108 ? -12.375 10.925 0.474 1.00 85.94 108 LEU A C 1
ATOM 831 O O . LEU A 1 108 ? -13.337 11.685 0.547 1.00 85.94 108 LEU A O 1
ATOM 835 N N . PRO A 1 109 ? -11.396 11.128 -0.428 1.00 79.31 109 PRO A N 1
ATOM 836 C CA . PRO A 1 109 ? -11.448 12.231 -1.378 1.00 79.31 109 PRO A CA 1
ATOM 837 C C . PRO A 1 109 ? -12.372 11.903 -2.561 1.00 79.31 109 PRO A C 1
ATOM 839 O O . PRO A 1 109 ? -11.957 11.191 -3.485 1.00 79.31 109 PRO A O 1
ATOM 842 N N . ASP A 1 110 ? -13.572 12.482 -2.590 1.00 70.94 110 ASP A N 1
ATOM 843 C CA . ASP A 1 110 ? -14.469 12.440 -3.750 1.00 70.94 110 ASP A CA 1
ATOM 844 C C . ASP A 1 110 ? -14.600 13.814 -4.410 1.00 70.94 110 ASP A C 1
ATOM 846 O O . ASP A 1 110 ? -14.842 14.790 -3.724 1.00 70.94 110 ASP A O 1
ATOM 850 N N . GLY A 1 111 ? -14.413 13.888 -5.732 1.00 61.06 111 GLY A N 1
ATOM 851 C CA . GLY A 1 111 ? -14.764 15.023 -6.611 1.00 61.06 111 GLY A CA 1
ATOM 852 C C . GLY A 1 111 ? -14.349 16.480 -6.295 1.00 61.06 111 GLY A C 1
ATOM 853 O O . GLY A 1 111 ? -14.370 17.286 -7.219 1.00 61.06 111 GLY A O 1
ATOM 854 N N . GLY A 1 112 ? -13.958 16.840 -5.070 1.00 59.94 112 GLY A N 1
ATOM 855 C CA . GLY A 1 112 ? -13.860 18.207 -4.550 1.00 59.94 112 GLY A CA 1
ATOM 856 C C . GLY A 1 112 ? -14.264 18.329 -3.067 1.00 59.94 112 GLY A C 1
ATOM 857 O O . GLY A 1 112 ? -13.600 19.059 -2.337 1.00 59.94 112 GLY A O 1
ATOM 858 N N . GLU A 1 113 ? -15.262 17.570 -2.600 1.00 65.50 113 GLU A N 1
ATOM 859 C CA . GLU A 1 113 ? -15.698 17.520 -1.194 1.00 65.50 113 GLU A CA 1
ATOM 860 C C . GLU A 1 113 ? -15.504 16.095 -0.665 1.00 65.50 113 GLU A C 1
ATOM 862 O O . GLU A 1 113 ? -16.148 15.154 -1.116 1.00 65.50 113 GLU A O 1
ATOM 867 N N . GLY A 1 114 ? -14.548 15.910 0.247 1.00 73.38 114 GLY A N 1
ATOM 868 C CA . GLY A 1 114 ? -14.367 14.614 0.896 1.00 73.38 114 GLY A CA 1
ATOM 869 C C . GLY A 1 114 ? -15.346 14.432 2.052 1.00 73.38 114 GLY A C 1
ATOM 870 O O . GLY A 1 114 ? -15.726 15.400 2.709 1.00 73.38 114 GLY A O 1
ATOM 871 N N . GLU A 1 115 ? -15.721 13.186 2.310 1.00 84.06 115 GLU A N 1
ATOM 872 C CA . GLU A 1 115 ? -16.638 12.809 3.387 1.00 84.06 115 GLU A CA 1
ATOM 873 C C . GLU A 1 115 ? -15.906 12.051 4.498 1.00 84.06 115 GLU A C 1
ATOM 875 O O . GLU A 1 115 ? -15.006 11.246 4.232 1.00 84.06 115 GLU A O 1
ATOM 880 N N . GLU A 1 116 ? -16.291 12.322 5.750 1.00 87.56 116 GLU A N 1
ATOM 881 C CA . GLU A 1 116 ? -15.867 11.529 6.904 1.00 87.56 116 GLU A CA 1
ATOM 882 C C . GLU A 1 116 ? -16.841 10.363 7.109 1.00 87.56 116 GLU A C 1
ATOM 884 O O . GLU A 1 116 ? -18.043 10.557 7.284 1.00 87.56 116 GLU A O 1
ATOM 889 N N . LEU A 1 117 ? -16.307 9.145 7.096 1.00 90.88 117 LEU A N 1
ATOM 890 C CA . LEU A 1 117 ? -17.056 7.899 7.168 1.00 90.88 117 LEU A CA 1
ATOM 891 C C . LEU A 1 117 ? -16.550 7.013 8.304 1.00 90.88 117 LEU A C 1
ATOM 893 O O . LEU A 1 117 ? -15.360 6.982 8.627 1.00 90.88 117 LEU A O 1
ATOM 897 N N . LEU A 1 118 ? -17.467 6.225 8.860 1.00 92.25 118 LEU A N 1
ATOM 898 C CA . LEU A 1 118 ? -17.162 5.173 9.826 1.00 92.25 118 LEU A CA 1
ATOM 899 C C . LEU A 1 118 ? -17.046 3.820 9.123 1.00 92.25 118 LEU A C 1
ATOM 901 O O . LEU A 1 118 ? -17.712 3.563 8.119 1.00 92.25 118 LEU A O 1
ATOM 905 N N . VAL A 1 119 ? -16.228 2.925 9.678 1.00 92.00 119 VAL A N 1
ATOM 906 C CA . VAL A 1 119 ? -16.071 1.567 9.141 1.00 92.00 119 VAL A CA 1
ATOM 907 C C . VAL A 1 119 ? -17.135 0.629 9.712 1.00 92.00 119 VAL A C 1
ATOM 909 O O . VAL A 1 119 ? -17.315 0.527 10.925 1.00 92.00 119 VAL A O 1
ATOM 912 N N . CYS A 1 120 ? -17.832 -0.099 8.839 1.00 91.88 120 CYS A N 1
ATOM 913 C CA . CYS A 1 120 ? -18.851 -1.059 9.251 1.00 91.88 120 CYS A CA 1
ATOM 914 C C . CYS A 1 120 ? -18.239 -2.272 9.965 1.00 91.88 120 CYS A C 1
ATOM 916 O O . CYS A 1 120 ? -17.328 -2.915 9.442 1.00 91.88 120 CYS A O 1
ATOM 918 N N . HIS A 1 121 ? -18.827 -2.670 11.096 1.00 89.81 121 HIS A N 1
ATOM 919 C CA . HIS A 1 121 ? -18.388 -3.845 11.857 1.00 89.81 121 HIS A CA 1
ATOM 920 C C . HIS A 1 121 ? -18.360 -5.132 11.012 1.00 89.81 121 HIS A C 1
ATOM 922 O O . HIS A 1 121 ? -17.387 -5.875 11.057 1.00 89.81 121 HIS A O 1
ATOM 928 N N . GLY A 1 122 ? -19.377 -5.366 10.174 1.00 93.88 122 GLY A N 1
ATOM 929 C CA . GLY A 1 122 ? -19.453 -6.568 9.330 1.00 93.88 122 GLY A CA 1
ATOM 930 C C . GLY A 1 122 ? -18.375 -6.668 8.241 1.00 93.88 122 GLY A C 1
ATOM 931 O O . GLY A 1 122 ? -18.158 -7.748 7.701 1.00 93.88 122 GLY A O 1
ATOM 932 N N . GLN A 1 123 ? -17.693 -5.565 7.918 1.00 89.69 123 GLN A N 1
ATOM 933 C CA . GLN A 1 123 ? -16.577 -5.530 6.963 1.00 89.69 123 GLN A CA 1
ATOM 934 C C . GLN A 1 123 ? -15.215 -5.377 7.659 1.00 89.69 123 GLN A C 1
ATOM 936 O O . GLN A 1 123 ? -14.175 -5.346 6.998 1.00 89.69 123 GLN A O 1
ATOM 941 N N . TRP A 1 124 ? -15.206 -5.304 8.992 1.00 93.06 124 TRP A N 1
ATOM 942 C CA . TRP A 1 124 ? -14.001 -5.166 9.791 1.00 93.06 124 TRP A CA 1
ATOM 943 C C . TRP A 1 124 ? -13.390 -6.533 10.091 1.00 93.06 124 TRP A C 1
ATOM 945 O O . T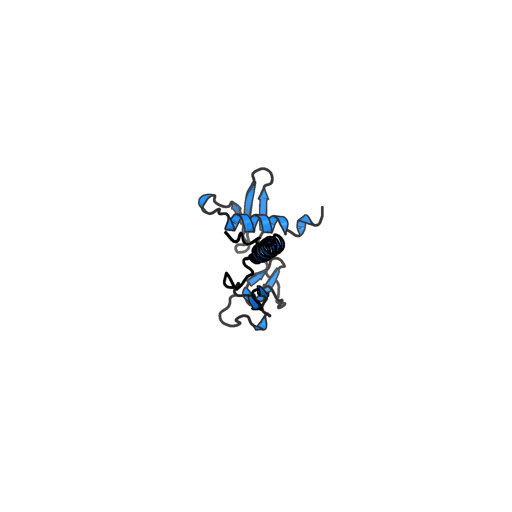RP A 1 124 ? -14.018 -7.400 10.694 1.00 93.06 124 TRP A O 1
ATOM 955 N N . ASN A 1 125 ? -12.140 -6.732 9.685 1.00 94.44 125 ASN A N 1
ATOM 956 C CA . ASN A 1 125 ? -11.405 -7.964 9.946 1.00 94.44 125 ASN A CA 1
ATOM 957 C C . ASN A 1 125 ? -9.963 -7.670 10.370 1.00 94.44 125 ASN A C 1
ATOM 959 O O . ASN A 1 125 ? -9.502 -6.529 10.345 1.00 94.44 125 ASN A O 1
ATOM 963 N N . MET A 1 126 ? -9.229 -8.723 10.731 1.00 94.94 126 MET A N 1
ATOM 964 C CA . MET A 1 126 ? -7.855 -8.582 11.213 1.00 94.94 126 MET A CA 1
ATOM 965 C C . MET A 1 126 ? -6.912 -7.969 10.166 1.00 94.94 126 MET A C 1
ATOM 967 O O . MET A 1 126 ? -5.972 -7.263 10.516 1.00 94.94 126 MET A O 1
ATOM 971 N N . ALA A 1 127 ? -7.169 -8.188 8.871 1.00 93.31 127 ALA A N 1
ATOM 972 C CA . ALA A 1 127 ? -6.374 -7.571 7.814 1.00 93.31 127 ALA A CA 1
ATOM 973 C C . ALA A 1 127 ? -6.569 -6.046 7.780 1.00 93.31 127 ALA A C 1
ATOM 975 O O . ALA A 1 127 ? -5.581 -5.318 7.702 1.00 93.31 127 ALA A O 1
ATOM 976 N N . ALA A 1 128 ? -7.812 -5.568 7.892 1.00 92.31 128 ALA A N 1
ATOM 977 C CA . ALA A 1 128 ? -8.121 -4.143 7.982 1.00 92.31 128 ALA A CA 1
ATOM 978 C C . ALA A 1 128 ? -7.555 -3.522 9.270 1.00 92.31 128 ALA A C 1
ATOM 980 O O . ALA A 1 128 ? -6.897 -2.485 9.205 1.00 92.31 128 ALA A O 1
ATOM 981 N N . ALA A 1 129 ? -7.717 -4.198 10.412 1.00 92.06 129 ALA A N 1
ATOM 982 C CA . ALA A 1 129 ? -7.202 -3.742 11.702 1.00 92.06 129 ALA A CA 1
ATOM 983 C C . ALA A 1 129 ? -5.675 -3.572 11.700 1.00 92.06 129 ALA A C 1
ATOM 985 O O . ALA A 1 129 ? -5.168 -2.515 12.069 1.00 92.06 129 ALA A O 1
ATOM 986 N N . ASN A 1 130 ? -4.938 -4.567 11.197 1.00 93.25 130 ASN A N 1
ATOM 987 C CA . ASN A 1 130 ? -3.477 -4.507 11.109 1.00 93.25 130 ASN A CA 1
ATOM 988 C C . ASN A 1 130 ? -2.985 -3.336 10.246 1.00 93.25 130 ASN A C 1
ATOM 990 O O . ASN A 1 130 ? -1.934 -2.760 10.524 1.00 93.25 130 ASN A O 1
ATOM 994 N N . VAL A 1 131 ? -3.721 -2.986 9.185 1.00 91.38 131 VAL A N 1
ATOM 995 C CA . VAL A 1 131 ? -3.388 -1.838 8.330 1.00 91.38 131 VAL A CA 1
ATOM 996 C C . VAL A 1 131 ? -3.738 -0.522 9.022 1.00 91.38 131 VAL A C 1
ATOM 998 O O . VAL A 1 131 ? -2.901 0.374 9.018 1.00 91.38 131 VAL A O 1
ATOM 1001 N N . ALA A 1 132 ? -4.913 -0.419 9.647 1.00 90.50 132 ALA A N 1
ATOM 1002 C CA . ALA A 1 132 ? -5.351 0.793 10.338 1.00 90.50 132 ALA A CA 1
ATOM 1003 C C . ALA A 1 132 ? -4.417 1.167 11.498 1.00 90.50 132 ALA A C 1
ATOM 1005 O O . ALA A 1 132 ? -3.958 2.303 11.569 1.00 90.50 132 ALA A O 1
ATOM 1006 N N . CYS A 1 133 ? -4.056 0.202 12.351 1.00 89.81 133 CYS A N 1
ATOM 1007 C CA . CYS A 1 133 ? -3.126 0.447 13.455 1.00 89.81 133 CYS A CA 1
ATOM 1008 C C . CYS A 1 133 ? -1.734 0.834 12.946 1.00 89.81 133 CYS A C 1
ATOM 1010 O O . CYS A 1 133 ? -1.091 1.721 13.500 1.00 89.81 133 CYS A O 1
ATOM 1012 N N . ARG A 1 134 ? -1.259 0.194 11.869 1.00 88.88 134 ARG A N 1
ATOM 1013 C CA . ARG A 1 134 ? 0.021 0.568 11.261 1.00 88.88 134 ARG A CA 1
ATOM 1014 C C . ARG A 1 134 ? -0.006 2.006 10.751 1.00 88.88 134 ARG A C 1
ATOM 1016 O O . ARG A 1 134 ? 1.008 2.683 10.871 1.00 88.88 134 ARG A O 1
ATOM 1023 N N . GLU A 1 135 ? -1.117 2.455 10.182 1.00 84.56 135 GLU A N 1
ATOM 1024 C CA . GLU A 1 135 ? -1.216 3.811 9.647 1.00 84.56 135 GLU A CA 1
ATOM 1025 C C . GLU A 1 135 ? -1.250 4.868 10.756 1.00 84.56 135 GLU A C 1
ATOM 1027 O O . GLU A 1 135 ? -0.531 5.855 10.652 1.00 84.56 135 GLU A O 1
ATOM 1032 N N . GLU A 1 136 ? -1.974 4.618 11.853 1.00 83.12 136 GLU A N 1
ATOM 1033 C CA . GLU A 1 136 ? -1.987 5.485 13.045 1.00 83.12 136 GLU A CA 1
ATOM 1034 C C . GLU A 1 136 ? -0.575 5.663 13.638 1.00 83.12 136 GLU A C 1
ATOM 1036 O O . GLU A 1 136 ? -0.167 6.772 13.973 1.00 83.12 136 GLU A O 1
ATOM 1041 N N . HIS A 1 137 ? 0.214 4.584 13.720 1.00 76.75 137 HIS A N 1
ATOM 1042 C CA . HIS A 1 137 ? 1.584 4.639 14.246 1.00 76.75 137 HIS A CA 1
ATOM 1043 C C . HIS A 1 137 ? 2.603 5.289 13.297 1.00 76.75 137 HIS A C 1
ATOM 1045 O O . HIS A 1 137 ? 3.633 5.768 13.761 1.00 76.75 137 HIS A O 1
ATOM 1051 N N . ASN A 1 138 ? 2.356 5.273 11.984 1.00 67.81 138 ASN A N 1
ATOM 1052 C CA . ASN A 1 138 ? 3.255 5.839 10.970 1.00 67.81 138 ASN A CA 1
ATOM 1053 C C . ASN A 1 138 ? 2.772 7.209 10.461 1.00 67.81 138 ASN A C 1
ATOM 1055 O O . ASN A 1 138 ? 3.171 7.655 9.374 1.00 67.81 138 ASN A O 1
ATOM 1059 N N . ASP A 1 139 ? 1.892 7.882 11.207 1.00 55.34 139 ASP A N 1
ATOM 1060 C CA . ASP A 1 139 ? 1.521 9.249 10.886 1.00 55.34 139 ASP A CA 1
ATOM 1061 C C . ASP A 1 139 ? 2.679 10.210 11.232 1.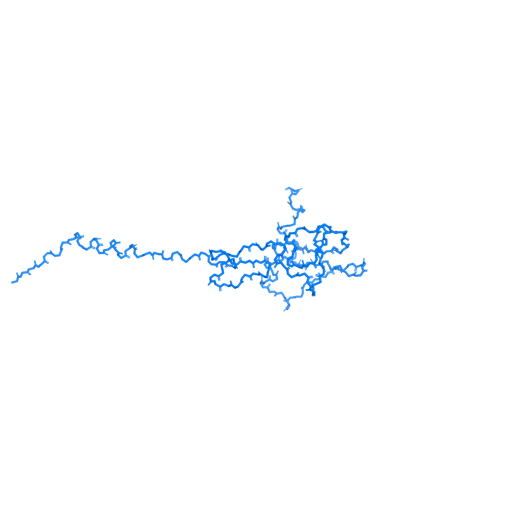00 55.34 139 ASP A C 1
ATOM 1063 O O . ASP A 1 139 ? 3.090 10.285 12.391 1.00 55.34 139 ASP A O 1
ATOM 1067 N N . PRO A 1 140 ? 3.226 10.967 10.260 1.00 48.62 140 PRO A N 1
ATOM 1068 C CA . PRO A 1 140 ? 4.311 11.918 10.491 1.00 48.62 140 PRO A CA 1
ATOM 1069 C C . PRO A 1 140 ? 3.913 13.073 11.426 1.00 48.62 140 PRO A C 1
ATOM 1071 O O . PRO A 1 140 ? 4.775 13.859 11.799 1.00 48.62 140 PRO A O 1
ATOM 1074 N N . GLY A 1 141 ? 2.638 13.201 11.812 1.00 39.44 141 GLY A N 1
ATOM 1075 C CA . GLY A 1 141 ? 2.175 14.117 12.853 1.00 39.44 141 GLY A CA 1
ATOM 1076 C C . GLY A 1 141 ? 2.422 13.640 14.290 1.00 39.44 141 GLY A C 1
ATOM 1077 O O . GLY A 1 141 ? 2.224 14.431 15.211 1.00 39.44 141 GLY A O 1
ATOM 1078 N N . LEU A 1 142 ? 2.864 12.393 14.509 1.00 35.03 142 LEU A N 1
ATOM 1079 C CA . LEU A 1 142 ? 3.208 11.880 15.845 1.00 35.03 142 LEU A CA 1
ATOM 1080 C C . LEU A 1 142 ? 4.695 12.038 16.219 1.00 35.03 142 LEU A C 1
ATOM 1082 O O . LEU A 1 142 ? 5.044 11.820 17.373 1.00 35.03 142 LEU A O 1
ATOM 1086 N N . GLU A 1 143 ? 5.566 12.451 15.291 1.00 31.02 143 GLU A N 1
ATOM 1087 C CA . GLU A 1 143 ? 6.992 12.743 15.562 1.00 31.02 143 GLU A CA 1
ATOM 1088 C C . GLU A 1 143 ? 7.237 14.165 16.113 1.00 31.02 143 GLU A C 1
ATOM 1090 O O . GLU A 1 143 ? 8.382 14.582 16.280 1.00 31.02 143 GLU A O 1
ATOM 1095 N N . SER A 1 144 ? 6.179 14.927 16.414 1.00 30.12 144 SER A N 1
ATOM 1096 C CA . SER A 1 144 ? 6.271 16.301 16.937 1.00 30.12 144 SER A CA 1
ATOM 1097 C C . SER A 1 144 ? 5.655 16.509 18.329 1.00 30.12 144 SER A C 1
ATOM 1099 O O . SER A 1 144 ? 5.211 17.616 18.635 1.00 30.12 144 SER A O 1
ATOM 1101 N N . MET A 1 145 ? 5.639 15.478 19.181 1.00 31.47 145 MET A N 1
ATOM 1102 C CA . MET A 1 145 ? 5.329 15.602 20.616 1.00 31.47 145 MET A CA 1
ATOM 1103 C C . MET A 1 145 ? 6.406 14.952 21.477 1.00 31.47 145 MET A C 1
ATOM 1105 O O . MET A 1 145 ? 6.733 13.777 21.212 1.00 31.47 145 MET A O 1
#

Radius of gyration: 26.84 Å; chains: 1; bounding box: 52×83×52 Å

Foldseek 3Di:
DDDPPPPPVVVVVVVVVVVVPDPPPVPPDDQQFCVVDPADPQWDDDPRGTDGDDQVPDDQPPADWDADQVQAIDSHPSCPVPDDGDHGDDWHWDWDADPPPRWIWIWGGDDHDTDIDTDDPVPDDPVNVVVRVVRNVPPPVVVPD

Secondary structure (DSSP, 8-state):
-------HHHHHHHHHHHHTS---------TTBTTTSPPPTTEEEETTEEEEPPGGGS--SSPPPEE-TTS-EES-GGGTTS-----------EEEE-TTT--EEEEE--TT--EEEEPPGGG--HHHHHHHHHHHHT-TTSTT-

pLDDT: mean 76.56, std 16.89, range [30.12, 95.12]